Protein AF-A0AAJ5S1G2-F1 (afdb_monomer)

Sequence (101 aa):
MVYLACRSIEAIEKALAKCKYIQSNRENFSAAGLVGKLMRTCLAANMLMIPGLFVRKGVADVSDLENFPRPIKRVLLPSWMGLVVSTTLFFAFNWLVGVLK

pLDDT: mean 83.72, std 4.48, range [64.06, 93.5]

Foldseek 3Di:
DLVLLVPCLVVLCVLQVVQQVLVVLCVVLVVVPSVSSVSSLLVSLVCLVCVVVCVVVVRGDPVSSVSRDPVSNVVSNVVNVVVVVVVVVVVVVVVVVVVVD

Structure (mmCIF, N/CA/C/O backbone):
data_AF-A0AAJ5S1G2-F1
#
_entry.id   AF-A0AAJ5S1G2-F1
#
loop_
_atom_site.group_PDB
_atom_site.id
_atom_site.type_symbol
_atom_site.label_atom_id
_atom_site.label_alt_id
_atom_site.label_comp_id
_atom_site.label_asym_id
_atom_site.label_entity_id
_atom_site.label_seq_id
_atom_site.pdbx_PDB_ins_code
_atom_site.Cartn_x
_atom_site.Cartn_y
_atom_site.Cartn_z
_atom_site.occupancy
_atom_site.B_iso_or_equiv
_atom_site.auth_seq_id
_atom_site.auth_comp_id
_atom_site.auth_asym_id
_atom_site.auth_atom_id
_atom_site.pdbx_PDB_model_num
ATOM 1 N N . MET A 1 1 ? 2.304 8.053 -5.017 1.00 70.50 1 MET A N 1
ATOM 2 C CA . MET A 1 1 ? 1.948 7.055 -3.982 1.00 70.50 1 MET A CA 1
ATOM 3 C C . MET A 1 1 ? 2.248 7.481 -2.560 1.00 70.50 1 MET A C 1
ATOM 5 O O . MET A 1 1 ? 1.357 7.335 -1.740 1.00 70.50 1 MET A O 1
ATOM 9 N N . VAL A 1 2 ? 3.421 8.044 -2.257 1.00 77.75 2 VAL A N 1
ATOM 10 C CA . VAL A 1 2 ? 3.762 8.475 -0.884 1.00 77.75 2 VAL A CA 1
ATOM 11 C C . VAL A 1 2 ? 2.726 9.445 -0.299 1.00 77.75 2 VAL A C 1
ATOM 13 O O . VAL A 1 2 ? 2.229 9.232 0.800 1.00 77.75 2 VAL A O 1
ATOM 16 N N . TYR A 1 3 ? 2.322 10.456 -1.076 1.00 80.88 3 TYR A N 1
ATOM 17 C CA . TYR A 1 3 ? 1.295 11.416 -0.660 1.00 80.88 3 TYR A CA 1
ATOM 18 C C . TYR A 1 3 ? -0.064 10.753 -0.381 1.00 80.88 3 TYR A C 1
ATOM 20 O O . TYR A 1 3 ? -0.662 10.972 0.669 1.00 80.88 3 TYR A O 1
ATOM 28 N N . LEU A 1 4 ? -0.524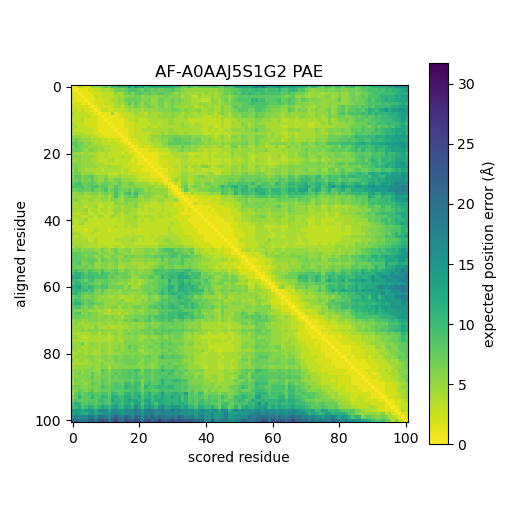 9.894 -1.299 1.00 78.31 4 LEU A N 1
ATOM 29 C CA . LEU A 1 4 ? -1.759 9.123 -1.138 1.00 78.31 4 LEU A CA 1
ATOM 30 C C . L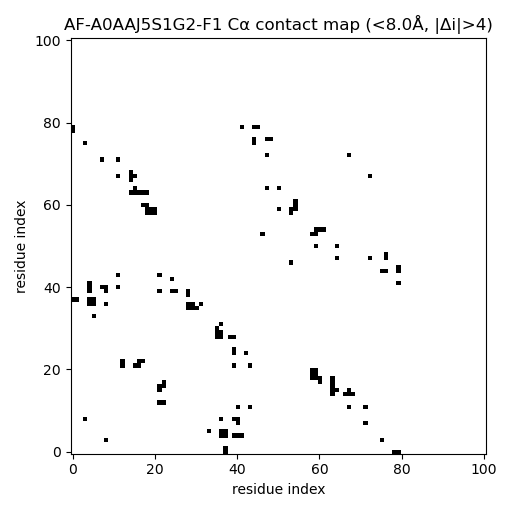EU A 1 4 ? -1.682 8.204 0.081 1.00 78.31 4 LEU A C 1
ATOM 32 O O . LEU A 1 4 ? -2.647 8.138 0.826 1.00 78.31 4 LEU A O 1
ATOM 36 N N . ALA A 1 5 ? -0.550 7.553 0.328 1.00 79.62 5 ALA A N 1
ATOM 37 C CA . ALA A 1 5 ? -0.364 6.731 1.513 1.00 79.62 5 ALA A CA 1
ATOM 38 C C . ALA A 1 5 ? -0.502 7.559 2.791 1.00 79.62 5 ALA A C 1
ATOM 40 O O . ALA A 1 5 ? -1.317 7.234 3.643 1.00 79.62 5 ALA A O 1
ATOM 41 N N . CYS A 1 6 ? 0.196 8.689 2.898 1.00 79.75 6 CYS A N 1
ATOM 42 C CA . CYS A 1 6 ? 0.103 9.538 4.084 1.00 79.75 6 CYS A CA 1
ATOM 43 C C . CYS A 1 6 ? -1.296 10.141 4.294 1.00 79.75 6 CYS A C 1
ATOM 45 O O . CYS A 1 6 ? -1.727 10.258 5.433 1.00 79.75 6 CYS A O 1
ATOM 47 N N . ARG A 1 7 ? -2.000 10.517 3.218 1.00 84.62 7 ARG A N 1
ATOM 48 C CA . ARG A 1 7 ? -3.318 11.179 3.274 1.00 84.62 7 ARG A CA 1
ATOM 49 C C . ARG A 1 7 ? -4.485 10.199 3.425 1.00 84.62 7 ARG A C 1
ATOM 51 O O . ARG A 1 7 ? -5.489 10.533 4.041 1.00 84.62 7 ARG A O 1
ATOM 58 N N . SER A 1 8 ? -4.386 9.027 2.804 1.00 81.00 8 SER A N 1
ATOM 59 C CA . SER A 1 8 ? -5.517 8.105 2.627 1.00 81.00 8 SER A CA 1
ATOM 60 C C . SER A 1 8 ? -5.470 6.932 3.593 1.00 81.00 8 SER A C 1
ATOM 62 O O . SER A 1 8 ? -6.511 6.320 3.800 1.00 81.00 8 SER A O 1
ATOM 64 N N . ILE A 1 9 ? -4.309 6.603 4.178 1.00 83.75 9 ILE A N 1
ATOM 65 C CA . ILE A 1 9 ? -4.163 5.399 5.008 1.00 83.75 9 ILE A CA 1
ATOM 66 C C . ILE A 1 9 ? -5.139 5.383 6.180 1.00 83.75 9 ILE A C 1
ATOM 68 O O . ILE A 1 9 ? -5.802 4.381 6.402 1.00 83.75 9 ILE A O 1
ATOM 72 N N . GLU A 1 10 ? -5.310 6.509 6.867 1.00 83.44 10 GLU A N 1
ATOM 73 C CA . GLU A 1 10 ? -6.214 6.606 8.015 1.00 83.44 10 GLU A CA 1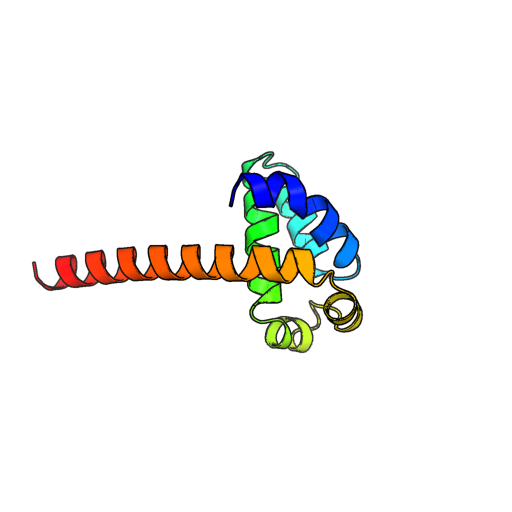
ATOM 74 C C . GLU A 1 10 ? -7.674 6.375 7.602 1.00 83.44 10 GLU A C 1
ATOM 76 O O . GLU A 1 10 ? -8.420 5.678 8.289 1.00 83.44 10 GLU A O 1
ATOM 81 N N . ALA A 1 11 ? -8.077 6.896 6.439 1.00 85.56 11 ALA A N 1
ATOM 82 C CA . ALA A 1 11 ? -9.412 6.680 5.892 1.00 85.56 11 ALA A CA 1
ATOM 83 C C . ALA A 1 11 ? -9.615 5.236 5.411 1.00 85.56 11 ALA A C 1
ATOM 85 O O . ALA A 1 11 ? -10.681 4.664 5.627 1.00 85.56 11 ALA A O 1
ATOM 86 N N . ILE A 1 12 ? -8.593 4.639 4.789 1.00 84.44 12 ILE A N 1
ATOM 87 C CA . ILE A 1 12 ? -8.600 3.243 4.339 1.00 84.44 12 ILE A CA 1
ATOM 88 C C . ILE A 1 12 ? -8.744 2.315 5.546 1.00 84.44 12 ILE A C 1
ATOM 90 O O . ILE A 1 12 ? -9.608 1.448 5.549 1.00 84.44 12 ILE A O 1
ATOM 94 N N . GLU A 1 13 ? -7.947 2.522 6.591 1.00 84.00 13 GLU A N 1
ATOM 95 C CA . GLU A 1 13 ? -7.970 1.695 7.798 1.00 84.00 13 GLU A CA 1
ATOM 96 C C . GLU A 1 13 ? -9.248 1.854 8.602 1.00 84.00 13 GLU A C 1
ATOM 98 O O . GLU A 1 13 ? -9.725 0.885 9.180 1.00 84.00 13 GLU A O 1
ATOM 103 N N . LYS A 1 14 ? -9.828 3.056 8.621 1.00 85.25 14 LYS A N 1
ATOM 104 C CA . LYS A 1 14 ? -11.129 3.283 9.249 1.00 85.25 14 LYS A CA 1
ATOM 105 C C . LYS A 1 14 ? -12.260 2.608 8.470 1.00 85.25 14 LYS A C 1
ATOM 107 O O . LYS A 1 14 ? -13.169 2.064 9.087 1.00 85.25 14 LYS A O 1
ATOM 112 N N . ALA A 1 15 ? -12.203 2.639 7.138 1.00 83.00 15 ALA A N 1
ATOM 113 C CA . ALA A 1 15 ? -13.189 1.988 6.276 1.00 83.00 15 ALA A CA 1
ATOM 114 C C . ALA A 1 15 ? -13.053 0.457 6.241 1.00 83.00 15 ALA A C 1
ATOM 116 O O . ALA A 1 15 ? -14.006 -0.213 5.867 1.00 83.00 15 ALA A O 1
ATOM 117 N N . LEU A 1 16 ? -11.880 -0.070 6.603 1.00 82.12 16 LEU A N 1
ATOM 118 C CA . LEU A 1 16 ? -11.567 -1.500 6.659 1.00 82.12 16 LEU A CA 1
ATOM 119 C C . LEU A 1 16 ? -11.251 -1.962 8.092 1.00 82.12 16 LEU A C 1
ATOM 121 O O . LEU A 1 16 ? -10.449 -2.875 8.302 1.00 82.12 16 LEU A O 1
ATOM 125 N N . ALA A 1 17 ? -11.846 -1.316 9.095 1.00 81.88 17 ALA A N 1
ATOM 126 C CA . ALA A 1 17 ? -11.525 -1.554 10.499 1.00 81.88 17 ALA A CA 1
ATOM 127 C C . ALA A 1 17 ? -11.906 -2.966 10.972 1.00 81.88 17 ALA A C 1
ATOM 129 O O . ALA A 1 17 ? -11.297 -3.466 11.920 1.00 81.88 17 ALA A O 1
ATOM 130 N N . LYS A 1 18 ? -12.879 -3.623 10.320 1.00 81.12 18 LYS A N 1
ATOM 131 C CA . LYS A 1 18 ? -13.272 -5.010 10.638 1.00 81.12 18 LYS A CA 1
ATOM 132 C C . LYS A 1 18 ? -12.420 -6.055 9.918 1.00 81.12 18 LYS A C 1
ATOM 134 O O . LYS A 1 18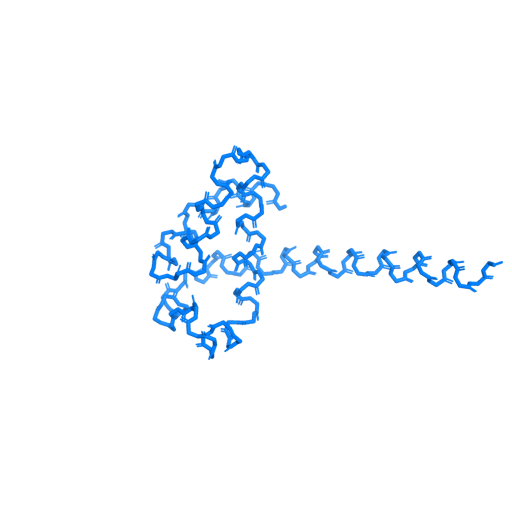 ? -12.496 -7.244 10.222 1.00 81.12 18 LYS A O 1
ATOM 139 N N . CYS A 1 19 ? -11.591 -5.634 8.967 1.00 80.88 19 CYS A N 1
ATOM 140 C CA . CYS A 1 19 ? -10.738 -6.530 8.210 1.00 80.88 19 CYS A CA 1
ATOM 141 C C . CYS A 1 19 ? -9.517 -6.959 9.040 1.00 80.88 19 CYS A C 1
ATOM 143 O O . CYS A 1 19 ? -8.584 -6.176 9.246 1.00 80.88 19 CYS A O 1
ATOM 145 N N . LYS A 1 20 ? -9.479 -8.233 9.454 1.00 83.19 20 LYS A N 1
ATOM 146 C CA . LYS A 1 20 ? -8.355 -8.814 10.215 1.00 83.19 20 LYS A CA 1
ATOM 147 C C . LYS A 1 20 ? -7.014 -8.648 9.499 1.00 83.19 20 LYS A C 1
ATOM 149 O O . LYS A 1 20 ? -6.005 -8.385 10.148 1.00 83.19 20 LYS A O 1
ATOM 154 N N . TYR A 1 21 ? -7.001 -8.756 8.167 1.00 82.38 21 TYR A N 1
ATOM 155 C CA . TYR A 1 21 ? -5.786 -8.553 7.374 1.00 82.38 21 TYR A CA 1
ATOM 156 C C . TYR A 1 21 ? -5.202 -7.148 7.561 1.00 82.38 21 TYR A C 1
ATOM 158 O O . TYR A 1 21 ? -4.002 -7.002 7.772 1.00 82.38 21 TYR A O 1
ATOM 166 N N . ILE A 1 22 ? -6.045 -6.112 7.531 1.00 83.62 22 ILE A N 1
ATOM 167 C CA . ILE A 1 22 ? -5.590 -4.723 7.666 1.00 83.62 22 ILE A CA 1
ATOM 168 C C . ILE A 1 22 ? -5.218 -4.399 9.109 1.00 83.62 22 ILE A C 1
ATOM 170 O O . ILE A 1 22 ? -4.242 -3.684 9.321 1.00 83.62 22 ILE A O 1
ATOM 174 N N . GLN A 1 23 ? -5.918 -4.968 10.091 1.00 85.31 23 GLN A N 1
ATOM 175 C CA . GLN A 1 23 ? -5.552 -4.839 11.503 1.00 85.31 23 GLN A CA 1
ATOM 176 C C . GLN A 1 23 ? -4.162 -5.422 11.787 1.00 85.31 23 GLN A C 1
ATOM 178 O O . GLN A 1 23 ? -3.290 -4.712 12.283 1.00 85.31 23 GLN A O 1
ATOM 183 N N . SER A 1 24 ? -3.925 -6.666 11.365 1.00 85.12 24 SER A N 1
ATOM 184 C CA . SER A 1 24 ? -2.628 -7.330 11.529 1.00 85.12 24 SER A CA 1
ATOM 185 C C . SER A 1 24 ? -1.512 -6.578 10.798 1.00 85.12 24 SER A C 1
ATOM 187 O O . SER A 1 24 ? -0.423 -6.363 11.329 1.00 85.12 24 SER A O 1
ATOM 189 N N . ASN A 1 25 ? -1.800 -6.093 9.590 1.00 84.69 25 ASN A N 1
ATOM 190 C CA . ASN A 1 25 ? -0.851 -5.300 8.826 1.00 84.69 25 ASN A CA 1
ATOM 191 C C . ASN A 1 25 ? -0.547 -3.947 9.492 1.00 84.69 25 ASN A C 1
ATOM 193 O O . ASN A 1 25 ? 0.583 -3.459 9.470 1.00 84.69 25 ASN A O 1
ATOM 197 N N . ARG A 1 26 ? -1.550 -3.334 10.124 1.00 84.81 26 ARG A N 1
ATOM 198 C CA . ARG A 1 26 ? -1.369 -2.121 10.914 1.00 84.81 26 ARG A CA 1
ATOM 199 C C . ARG A 1 26 ? -0.423 -2.363 12.076 1.00 84.81 26 ARG A C 1
ATOM 201 O O . ARG A 1 26 ? 0.497 -1.565 12.227 1.00 84.81 26 ARG A O 1
ATOM 208 N N . GLU A 1 27 ? -0.619 -3.428 12.844 1.00 84.75 27 GLU A N 1
ATOM 209 C CA . GLU A 1 27 ? 0.240 -3.770 13.982 1.00 84.75 27 GLU A CA 1
ATOM 210 C C . GLU A 1 27 ? 1.687 -4.021 13.545 1.00 84.75 27 GLU A C 1
ATOM 212 O O . GLU A 1 27 ? 2.596 -3.367 14.057 1.00 84.75 27 GLU A O 1
ATOM 217 N N . ASN A 1 28 ? 1.899 -4.845 12.512 1.00 83.25 28 ASN A N 1
ATOM 218 C CA . ASN A 1 28 ? 3.242 -5.171 12.019 1.00 83.25 28 ASN A CA 1
ATOM 219 C C . ASN A 1 28 ? 4.023 -3.953 11.513 1.00 83.25 28 ASN A C 1
ATOM 221 O O . ASN A 1 28 ? 5.232 -3.857 11.705 1.00 83.25 28 ASN A O 1
ATOM 225 N N . PHE A 1 29 ? 3.346 -3.013 10.852 1.00 82.62 29 PHE A N 1
ATOM 226 C CA . PHE A 1 29 ? 4.006 -1.879 10.203 1.00 82.62 29 PHE A CA 1
ATOM 227 C C . PHE A 1 29 ? 3.824 -0.553 10.950 1.00 82.62 29 PHE A C 1
ATOM 229 O O . PHE A 1 29 ? 4.263 0.486 10.457 1.00 82.62 29 PHE A O 1
ATOM 236 N N . SER A 1 30 ? 3.208 -0.543 12.140 1.00 79.00 30 SER A N 1
ATOM 237 C CA . SER A 1 30 ? 3.028 0.693 12.921 1.00 79.00 30 SER A CA 1
ATOM 238 C C . SER A 1 30 ? 4.351 1.282 13.409 1.00 79.00 30 SER A C 1
ATOM 240 O O . SER A 1 30 ? 4.463 2.500 13.525 1.00 79.00 30 SER A O 1
ATOM 242 N N . ALA A 1 31 ? 5.358 0.440 13.654 1.00 82.06 31 ALA A N 1
ATOM 243 C CA . ALA A 1 31 ? 6.677 0.867 14.120 1.00 82.06 31 ALA A CA 1
ATOM 244 C C . ALA A 1 31 ? 7.568 1.445 13.001 1.00 82.06 31 ALA A C 1
ATOM 246 O O . ALA A 1 31 ? 8.546 2.130 13.278 1.00 82.06 31 ALA A O 1
ATOM 247 N N . ALA A 1 32 ? 7.226 1.216 11.728 1.00 81.88 32 ALA A N 1
ATOM 248 C CA . ALA A 1 32 ? 8.069 1.568 10.581 1.00 81.88 32 ALA A CA 1
ATOM 249 C C . ALA A 1 32 ? 7.862 3.009 10.058 1.00 81.88 32 ALA A C 1
ATOM 251 O O . ALA A 1 32 ? 8.313 3.351 8.960 1.00 81.88 32 ALA A O 1
ATOM 252 N N . GLY A 1 33 ? 7.150 3.862 10.805 1.00 85.12 33 GLY A N 1
ATOM 253 C CA . GLY A 1 33 ? 6.966 5.280 10.481 1.00 85.12 33 GLY A CA 1
ATOM 254 C C . GLY A 1 33 ? 6.388 5.518 9.080 1.00 85.12 33 GLY A C 1
ATOM 255 O O . GLY A 1 33 ? 5.335 4.984 8.722 1.00 85.12 33 GLY A O 1
ATOM 256 N N . LEU A 1 34 ? 7.071 6.338 8.272 1.00 81.94 34 LEU A N 1
ATOM 257 C CA . LEU A 1 34 ? 6.608 6.723 6.932 1.00 81.94 34 LEU A CA 1
ATOM 258 C C . LEU A 1 34 ? 6.599 5.540 5.948 1.00 81.94 34 LEU A C 1
ATOM 260 O O . LEU A 1 34 ? 5.658 5.394 5.169 1.00 81.94 34 LEU A O 1
ATOM 264 N N . VAL A 1 35 ? 7.605 4.663 6.032 1.00 82.44 35 VAL A N 1
ATOM 265 C CA . VAL A 1 35 ? 7.685 3.428 5.231 1.00 82.44 35 VAL A CA 1
ATOM 266 C C . VAL A 1 35 ? 6.563 2.471 5.625 1.00 82.44 35 VAL A C 1
ATOM 268 O O . VAL A 1 35 ? 5.914 1.889 4.757 1.00 82.44 35 VAL A O 1
ATOM 271 N N . GL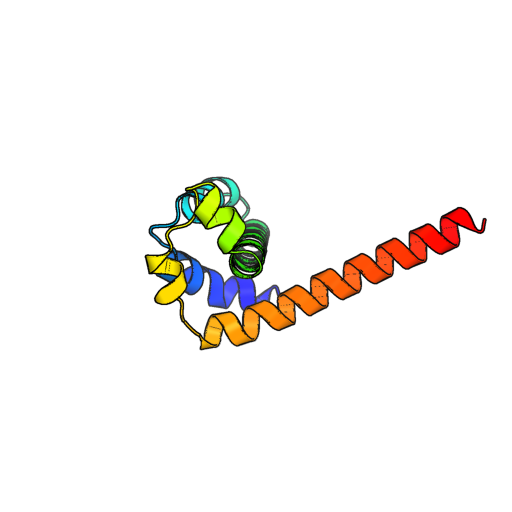Y A 1 36 ? 6.269 2.377 6.923 1.00 83.75 36 GLY A N 1
ATOM 272 C CA . GLY A 1 36 ? 5.156 1.587 7.445 1.00 83.75 36 GLY A CA 1
ATOM 273 C C . GLY A 1 36 ? 3.800 2.019 6.890 1.00 83.75 36 GLY A C 1
ATOM 274 O O . GLY A 1 36 ? 3.028 1.184 6.419 1.00 83.75 36 GLY A O 1
ATOM 275 N N . LYS A 1 37 ? 3.529 3.332 6.854 1.00 84.06 37 LYS A N 1
ATOM 276 C CA . LYS A 1 37 ? 2.309 3.888 6.233 1.00 84.06 37 LYS A CA 1
ATOM 277 C C . LYS A 1 37 ? 2.202 3.521 4.753 1.00 84.06 37 LYS A C 1
ATOM 279 O O . LYS A 1 37 ? 1.122 3.184 4.264 1.00 84.06 37 LYS A O 1
ATOM 284 N N . LEU A 1 38 ? 3.328 3.569 4.048 1.00 85.31 38 LEU A N 1
ATOM 285 C CA . LEU A 1 38 ? 3.418 3.234 2.632 1.00 85.31 38 LEU A CA 1
ATOM 286 C C . LEU A 1 38 ? 3.105 1.749 2.400 1.00 85.31 38 LEU A C 1
ATOM 288 O O . LEU A 1 38 ? 2.194 1.446 1.635 1.00 85.31 38 LEU A O 1
ATOM 292 N N . MET A 1 39 ? 3.755 0.843 3.138 1.00 85.12 39 MET A N 1
ATOM 293 C CA . MET A 1 39 ? 3.491 -0.603 3.085 1.00 85.12 39 MET A CA 1
ATOM 294 C C . MET A 1 39 ? 2.036 -0.940 3.411 1.00 85.12 39 MET A C 1
ATOM 296 O O . MET A 1 39 ? 1.398 -1.698 2.679 1.00 85.12 39 MET A O 1
ATOM 300 N N . ARG A 1 40 ? 1.469 -0.324 4.455 1.00 86.38 40 ARG A N 1
ATOM 301 C CA . ARG A 1 40 ? 0.062 -0.526 4.830 1.00 86.38 40 ARG A CA 1
ATOM 302 C C . ARG A 1 40 ? -0.894 -0.122 3.717 1.00 86.38 40 ARG A C 1
ATOM 304 O O . ARG A 1 40 ? -1.835 -0.854 3.418 1.00 86.38 40 ARG A O 1
ATOM 311 N N . THR A 1 41 ? -0.599 0.989 3.046 1.00 86.00 41 THR A N 1
ATOM 312 C CA . THR A 1 41 ? -1.398 1.478 1.916 1.00 86.00 41 THR A CA 1
ATOM 313 C C . THR A 1 41 ? -1.278 0.552 0.709 1.00 86.00 41 THR A C 1
ATOM 315 O O . THR A 1 41 ? -2.286 0.225 0.089 1.00 86.00 41 THR A O 1
ATOM 318 N N . CYS A 1 42 ? -0.063 0.105 0.385 1.00 85.31 42 CYS A N 1
ATOM 319 C CA . CYS A 1 42 ? 0.201 -0.813 -0.721 1.00 85.31 42 CYS A CA 1
ATOM 320 C C . CYS A 1 42 ? -0.526 -2.148 -0.538 1.00 85.31 42 CYS A C 1
ATOM 322 O O . CYS A 1 42 ? -1.203 -2.623 -1.447 1.00 85.31 42 CYS A O 1
ATOM 324 N N . LEU A 1 43 ? -0.438 -2.733 0.656 1.00 87.06 43 LEU A N 1
ATOM 325 C CA . LEU A 1 43 ? -1.079 -4.009 0.969 1.00 87.06 43 LEU A CA 1
ATOM 326 C C . LEU A 1 43 ? -2.608 -3.886 0.978 1.00 87.06 43 LEU A C 1
ATOM 328 O O . LEU A 1 43 ? -3.290 -4.763 0.449 1.00 87.06 43 LEU A O 1
ATOM 332 N N . ALA A 1 44 ? -3.153 -2.770 1.474 1.00 87.06 44 ALA A N 1
ATOM 333 C CA . ALA A 1 44 ? -4.582 -2.482 1.366 1.00 87.06 44 ALA A CA 1
ATOM 334 C C . ALA A 1 44 ? -5.031 -2.290 -0.096 1.00 87.06 44 ALA A C 1
ATOM 336 O O . ALA A 1 44 ? -6.068 -2.816 -0.496 1.00 87.06 44 ALA A O 1
ATOM 337 N N . ALA A 1 45 ? -4.244 -1.594 -0.924 1.00 87.19 45 ALA A N 1
ATOM 338 C CA . ALA A 1 45 ? -4.525 -1.433 -2.352 1.00 87.19 45 ALA A CA 1
ATOM 339 C C . ALA A 1 45 ? -4.503 -2.780 -3.094 1.00 87.19 45 ALA A C 1
ATOM 341 O O . ALA A 1 45 ? -5.388 -3.055 -3.903 1.00 87.19 45 ALA A O 1
ATOM 342 N N . ASN A 1 46 ? -3.532 -3.640 -2.778 1.00 87.06 46 ASN A N 1
ATOM 343 C CA . ASN A 1 46 ? -3.427 -4.986 -3.331 1.00 87.06 46 ASN A CA 1
ATOM 344 C C . ASN A 1 46 ? -4.631 -5.857 -2.942 1.00 87.06 46 ASN A C 1
ATOM 346 O O . ASN A 1 46 ? -5.222 -6.535 -3.781 1.00 87.06 46 ASN A O 1
ATOM 350 N N . MET A 1 47 ? -5.045 -5.781 -1.679 1.00 85.81 47 MET A N 1
ATOM 351 C CA . MET A 1 47 ? -6.243 -6.452 -1.188 1.00 85.81 47 MET A CA 1
ATOM 352 C C . MET A 1 47 ? -7.511 -5.961 -1.905 1.00 85.81 47 MET A C 1
ATOM 354 O O . MET A 1 47 ? -8.331 -6.773 -2.323 1.00 85.81 47 MET A O 1
ATOM 358 N N . LEU A 1 48 ? -7.652 -4.646 -2.104 1.00 84.44 48 LEU A N 1
ATOM 359 C CA . LEU A 1 48 ? -8.776 -4.036 -2.826 1.00 84.44 48 LEU A CA 1
ATOM 360 C C . LEU A 1 48 ? -8.793 -4.355 -4.326 1.00 84.44 48 LEU A C 1
ATOM 362 O O . LEU A 1 48 ? -9.852 -4.246 -4.94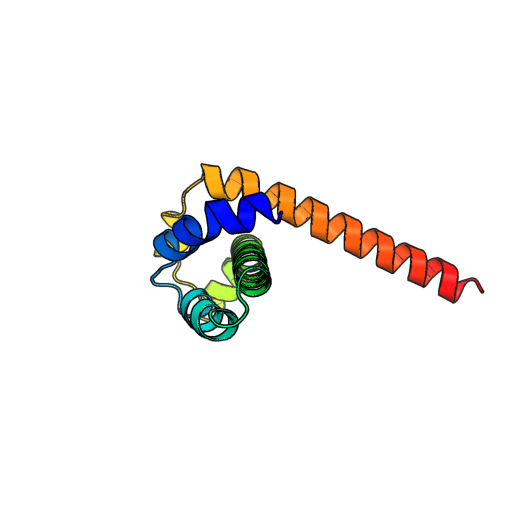8 1.00 84.44 48 LEU A O 1
ATOM 366 N N . MET A 1 49 ? -7.648 -4.723 -4.905 1.00 84.62 49 MET A N 1
ATOM 367 C CA . MET A 1 49 ? -7.549 -5.180 -6.290 1.00 84.62 49 MET A CA 1
ATOM 368 C C . MET A 1 49 ? -8.103 -6.598 -6.448 1.00 84.62 49 MET A C 1
ATOM 370 O O . MET A 1 49 ? -8.803 -6.869 -7.420 1.00 84.62 49 MET A O 1
ATOM 374 N N . ILE A 1 50 ? -7.841 -7.483 -5.480 1.00 84.69 50 ILE A N 1
ATOM 375 C CA . ILE A 1 50 ? -8.267 -8.890 -5.537 1.00 84.69 50 ILE A CA 1
ATOM 376 C C . ILE A 1 50 ? -9.098 -9.286 -4.305 1.00 84.69 50 ILE A C 1
ATOM 378 O O . ILE A 1 50 ? -8.791 -10.278 -3.639 1.00 84.69 50 ILE A O 1
ATOM 382 N N . PRO A 1 51 ? -10.186 -8.560 -3.985 1.00 79.88 51 PRO A N 1
ATOM 383 C CA . PRO A 1 51 ? -10.910 -8.738 -2.728 1.00 79.88 51 PRO A CA 1
ATOM 384 C C . PRO A 1 51 ? -11.484 -10.150 -2.579 1.00 79.88 51 PRO A C 1
ATOM 386 O O . PRO A 1 51 ? -11.476 -10.703 -1.482 1.00 79.88 51 PRO A O 1
ATOM 389 N N . GLY A 1 52 ? -11.900 -10.777 -3.685 1.00 79.31 52 GLY A N 1
ATOM 390 C CA . GLY A 1 52 ? -12.480 -12.122 -3.683 1.00 79.31 52 GLY A CA 1
ATOM 391 C C . GLY A 1 52 ? -11.556 -13.201 -3.110 1.00 79.31 52 GLY A C 1
ATOM 392 O O . GLY A 1 52 ? -12.032 -14.101 -2.423 1.00 79.31 52 GLY A O 1
ATOM 393 N N . LEU A 1 53 ? -10.236 -13.097 -3.311 1.00 80.69 53 LEU A N 1
ATOM 394 C CA . LEU A 1 53 ? -9.285 -14.051 -2.723 1.00 80.69 53 LEU A CA 1
ATOM 395 C C . LEU A 1 53 ? -9.178 -13.890 -1.205 1.00 80.69 53 LEU A C 1
ATOM 397 O O . LEU A 1 53 ? -9.090 -14.884 -0.485 1.00 80.69 53 LEU A O 1
ATOM 401 N N . PHE A 1 54 ? -9.196 -12.651 -0.714 1.00 81.56 54 PHE A N 1
ATOM 402 C CA . PHE A 1 54 ? -9.085 -12.363 0.715 1.00 81.56 54 PHE A CA 1
ATOM 403 C C . PHE A 1 54 ? -10.389 -12.675 1.461 1.00 81.56 54 PHE A C 1
ATOM 405 O O . PHE A 1 54 ? -10.344 -13.189 2.578 1.00 81.56 54 PHE A O 1
ATOM 412 N N . VAL A 1 55 ? -11.541 -12.451 0.822 1.00 83.50 55 VAL A N 1
ATOM 413 C CA . VAL A 1 55 ? -12.856 -12.866 1.336 1.00 83.50 55 VAL A CA 1
ATOM 414 C C . VAL A 1 55 ? -12.929 -14.385 1.424 1.00 83.50 55 VAL A C 1
ATOM 416 O O . VAL A 1 55 ? -13.281 -14.929 2.465 1.00 83.50 55 VAL A O 1
ATOM 419 N N . ARG A 1 56 ? -12.521 -15.094 0.364 1.00 81.94 56 ARG A N 1
ATOM 420 C CA . ARG A 1 56 ? -12.530 -16.564 0.342 1.00 81.94 56 ARG A CA 1
ATOM 421 C C . ARG A 1 56 ? -11.574 -17.179 1.368 1.00 81.94 56 ARG A C 1
ATOM 423 O O . ARG A 1 56 ? -11.835 -18.269 1.862 1.00 81.94 56 ARG A O 1
ATOM 430 N N . LYS A 1 57 ? -10.492 -16.476 1.714 1.00 80.75 57 LYS A N 1
ATOM 431 C CA . LYS A 1 57 ? -9.585 -16.835 2.816 1.00 80.75 57 LYS A CA 1
ATOM 432 C C . LYS A 1 57 ? -10.123 -16.478 4.211 1.00 80.75 57 LYS A C 1
ATOM 434 O O . LYS A 1 57 ? -9.462 -16.807 5.189 1.00 80.75 57 LYS A O 1
ATOM 439 N N . GLY A 1 58 ? -11.265 -15.794 4.326 1.00 79.69 58 GLY A N 1
ATOM 440 C CA . GLY A 1 58 ? -11.838 -15.362 5.608 1.00 79.69 58 GLY A CA 1
ATOM 441 C C . GLY A 1 58 ? -11.039 -14.262 6.318 1.00 79.69 58 GLY A C 1
ATOM 442 O O . GLY A 1 58 ? -11.234 -14.023 7.508 1.00 79.69 58 GLY A O 1
ATOM 443 N N . VAL A 1 59 ? -10.117 -13.602 5.608 1.00 80.06 59 VAL A N 1
ATOM 444 C CA . VAL A 1 59 ? -9.263 -12.536 6.162 1.00 80.06 59 VAL A CA 1
ATOM 445 C C . VAL A 1 59 ? -9.787 -11.133 5.841 1.00 80.06 59 VAL A C 1
ATOM 447 O O . VAL A 1 59 ? -9.365 -10.171 6.484 1.00 80.06 59 VAL A O 1
ATOM 450 N N . ALA A 1 60 ? -10.709 -11.029 4.876 1.00 80.38 60 ALA A N 1
ATOM 451 C CA . ALA A 1 60 ? -11.446 -9.822 4.509 1.00 80.38 60 ALA A CA 1
ATOM 452 C C . ALA A 1 60 ? -12.936 -9.961 4.819 1.00 80.38 60 ALA A C 1
ATOM 454 O O . ALA A 1 60 ? -13.525 -10.995 4.505 1.00 80.38 60 ALA A O 1
ATOM 455 N N . ASP A 1 61 ? -13.547 -8.895 5.330 1.00 81.06 61 ASP A N 1
ATOM 456 C CA . ASP A 1 61 ? -14.999 -8.801 5.478 1.00 81.06 61 ASP A CA 1
ATOM 457 C C . ASP A 1 61 ? -15.621 -8.196 4.210 1.00 81.06 61 ASP A C 1
ATOM 459 O O . ASP A 1 61 ? -15.166 -7.161 3.713 1.00 81.06 61 ASP A O 1
ATOM 463 N N . VAL A 1 62 ? -16.653 -8.846 3.671 1.00 75.88 62 VAL A N 1
ATOM 464 C CA . VAL A 1 62 ? -17.382 -8.381 2.477 1.00 75.88 62 VAL A CA 1
ATOM 465 C C . VAL A 1 62 ? -18.089 -7.052 2.753 1.00 75.88 62 VAL A C 1
ATOM 467 O O . VAL A 1 62 ? -18.107 -6.173 1.894 1.00 75.88 62 VAL A O 1
ATOM 470 N N . SER A 1 63 ? -18.579 -6.864 3.976 1.00 77.56 63 SER A N 1
ATOM 471 C CA . SER A 1 63 ? -19.354 -5.691 4.387 1.00 77.56 63 SER A CA 1
ATOM 472 C C . SER A 1 63 ? -18.518 -4.406 4.359 1.00 77.56 63 SER A C 1
ATOM 474 O O . SER A 1 63 ? -19.011 -3.349 3.955 1.00 77.56 63 SER A O 1
ATOM 476 N N . ASP A 1 64 ? -17.243 -4.486 4.759 1.00 78.12 64 ASP A N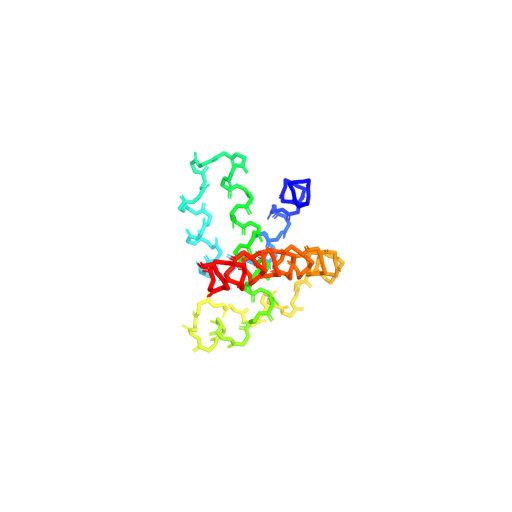 1
ATOM 477 C CA . ASP A 1 64 ? -16.295 -3.361 4.700 1.00 78.12 64 ASP A CA 1
ATOM 478 C C . ASP A 1 64 ? -15.896 -3.050 3.247 1.00 78.12 64 ASP A C 1
ATOM 480 O O . ASP A 1 64 ? -15.694 -1.891 2.888 1.00 78.12 64 ASP A O 1
ATOM 484 N N . LEU A 1 65 ? -15.826 -4.069 2.381 1.00 77.69 65 LEU A N 1
ATOM 485 C CA . LEU A 1 65 ? -15.521 -3.895 0.958 1.00 77.69 65 LEU A CA 1
ATOM 486 C C . LEU A 1 65 ? -16.663 -3.213 0.191 1.00 77.69 65 LEU A C 1
ATOM 488 O O . LEU A 1 65 ? -16.392 -2.409 -0.705 1.00 77.69 65 LEU A O 1
ATOM 492 N N . GLU A 1 66 ? -17.917 -3.512 0.537 1.00 78.38 66 GLU A N 1
ATOM 493 C CA . GLU A 1 66 ? -19.100 -2.877 -0.058 1.00 78.38 66 GLU A CA 1
ATOM 494 C C . GLU A 1 66 ? -19.286 -1.428 0.408 1.00 78.38 66 GLU A C 1
ATOM 496 O O . GLU A 1 66 ? -19.586 -0.552 -0.407 1.00 78.38 66 GLU A O 1
ATOM 501 N N . ASN A 1 67 ? -19.033 -1.150 1.691 1.00 81.00 67 ASN A N 1
ATOM 502 C CA . ASN A 1 67 ? -19.105 0.204 2.253 1.00 81.00 67 ASN A CA 1
ATOM 503 C C . ASN A 1 67 ? -17.858 1.057 1.976 1.00 81.00 67 ASN A C 1
ATOM 505 O O . ASN A 1 67 ? -17.790 2.221 2.382 1.00 81.00 67 ASN A O 1
ATOM 509 N N . PHE A 1 68 ? -16.862 0.506 1.281 1.00 80.69 68 PHE A N 1
ATOM 510 C CA . PHE A 1 68 ? -15.605 1.198 1.066 1.00 80.69 68 PHE A CA 1
ATOM 511 C C . PHE A 1 68 ? -15.793 2.475 0.218 1.00 80.69 68 PHE A C 1
ATOM 513 O O . PHE A 1 68 ? -16.409 2.432 -0.856 1.00 80.69 68 PHE A O 1
ATOM 520 N N . PRO A 1 69 ? -15.217 3.623 0.628 1.00 81.19 69 PRO A N 1
ATOM 521 C CA . PRO A 1 69 ? -15.364 4.885 -0.084 1.00 81.19 69 PRO A CA 1
ATOM 522 C C . PRO A 1 69 ? -14.836 4.796 -1.522 1.00 81.19 69 PRO A C 1
ATOM 524 O O . PRO A 1 69 ? -13.631 4.792 -1.799 1.00 81.19 69 PRO A O 1
ATOM 527 N N . ARG A 1 70 ? -15.781 4.816 -2.468 1.00 82.38 70 ARG A N 1
ATOM 528 C CA . ARG A 1 70 ? -15.544 4.831 -3.918 1.00 82.38 70 ARG A CA 1
ATOM 529 C C . ARG A 1 70 ? -14.525 5.881 -4.393 1.00 82.38 70 ARG A C 1
ATOM 531 O O . ARG A 1 70 ? -13.721 5.516 -5.252 1.00 82.38 70 ARG A O 1
ATOM 538 N N . PRO A 1 71 ? -14.492 7.139 -3.895 1.00 81.06 71 PRO A N 1
ATOM 539 C CA . PRO A 1 71 ? -13.512 8.117 -4.375 1.00 81.06 71 PRO A CA 1
ATOM 540 C C . PRO A 1 71 ? -12.072 7.717 -4.035 1.00 81.06 71 PRO A C 1
ATOM 542 O O . PRO A 1 71 ? -11.201 7.805 -4.895 1.00 81.06 71 PRO A O 1
ATOM 545 N N . ILE A 1 72 ? -11.829 7.191 -2.829 1.00 82.31 72 ILE A N 1
ATOM 546 C CA . ILE A 1 72 ? -10.498 6.719 -2.418 1.00 82.31 72 ILE A CA 1
ATOM 547 C C . ILE A 1 72 ? -10.093 5.521 -3.276 1.00 82.31 72 ILE A C 1
ATOM 549 O O . ILE A 1 72 ? -8.991 5.495 -3.822 1.00 82.31 72 ILE A O 1
ATOM 553 N N . LYS A 1 73 ? -11.016 4.573 -3.479 1.00 82.81 73 LYS A N 1
ATOM 554 C CA . LYS A 1 73 ? -10.808 3.408 -4.349 1.00 82.81 73 LYS A CA 1
ATOM 555 C C . LYS A 1 73 ? -10.405 3.826 -5.767 1.00 82.81 73 LYS A C 1
ATOM 557 O O . LYS A 1 73 ? -9.435 3.309 -6.315 1.00 82.81 73 LYS A O 1
ATOM 562 N N . ARG A 1 74 ? -11.122 4.797 -6.340 1.00 84.00 74 ARG A N 1
ATOM 563 C CA . ARG A 1 74 ? -10.935 5.256 -7.721 1.00 84.00 74 ARG A CA 1
ATOM 564 C C . ARG A 1 74 ? -9.604 5.972 -7.946 1.00 84.00 74 ARG A C 1
ATOM 566 O O . ARG A 1 74 ? -9.119 5.940 -9.064 1.00 84.00 74 ARG A O 1
ATOM 573 N N . VAL A 1 75 ? -9.002 6.581 -6.925 1.00 84.69 75 VAL A N 1
ATOM 574 C CA . VAL A 1 75 ? -7.672 7.208 -7.047 1.00 84.69 75 VAL A CA 1
ATOM 575 C C . VAL A 1 75 ? -6.555 6.215 -6.714 1.00 84.69 75 VAL A C 1
ATOM 577 O O . VAL A 1 75 ? -5.515 6.191 -7.378 1.00 84.69 75 VAL A O 1
ATOM 580 N N . LEU A 1 76 ? -6.775 5.362 -5.711 1.00 85.00 76 LEU A N 1
ATOM 581 C CA . LEU A 1 76 ? -5.772 4.424 -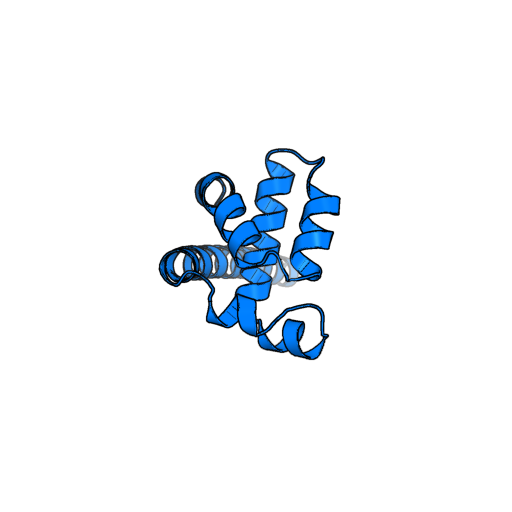5.215 1.00 85.00 76 LEU A CA 1
ATOM 582 C C . LEU A 1 76 ? -5.482 3.296 -6.211 1.00 85.00 76 LEU A C 1
ATOM 584 O O . LEU A 1 76 ? -4.316 3.017 -6.477 1.00 85.00 76 LEU A O 1
ATOM 588 N N . LEU A 1 77 ? -6.520 2.676 -6.787 1.00 85.94 77 LEU A N 1
ATOM 589 C CA . LEU A 1 77 ? -6.353 1.563 -7.726 1.00 85.94 77 LEU A CA 1
ATOM 590 C C . LEU A 1 77 ? -5.566 1.924 -8.989 1.00 85.94 77 LEU A C 1
ATOM 592 O O . LEU A 1 77 ? -4.588 1.231 -9.246 1.00 85.94 77 LEU A O 1
ATOM 596 N N . PRO A 1 78 ? -5.907 2.963 -9.775 1.00 87.12 78 PRO A N 1
ATOM 597 C CA . PRO A 1 78 ? -5.144 3.273 -10.983 1.00 87.12 78 PRO A CA 1
ATOM 598 C C . PRO A 1 78 ? -3.712 3.692 -10.653 1.00 87.12 78 PRO A C 1
ATOM 600 O O . PRO A 1 78 ? -2.788 3.293 -11.355 1.00 87.12 78 PRO A O 1
ATOM 603 N N . SER A 1 79 ? -3.503 4.412 -9.544 1.00 86.50 79 SER A N 1
ATOM 604 C CA . SER A 1 79 ? -2.153 4.747 -9.084 1.00 86.50 79 SER A CA 1
ATOM 605 C C . SER A 1 79 ? -1.342 3.487 -8.753 1.00 86.50 79 SER A C 1
ATOM 607 O O . SER A 1 79 ? -0.149 3.425 -9.044 1.00 86.50 79 SER A O 1
ATOM 609 N N . TRP A 1 80 ? -1.972 2.483 -8.132 1.00 86.94 80 TRP A N 1
ATOM 610 C CA . TRP A 1 80 ? -1.320 1.232 -7.728 1.00 86.94 80 TRP A CA 1
ATOM 611 C C . TRP A 1 80 ? -1.063 0.331 -8.927 1.00 86.94 80 TRP A C 1
ATOM 613 O O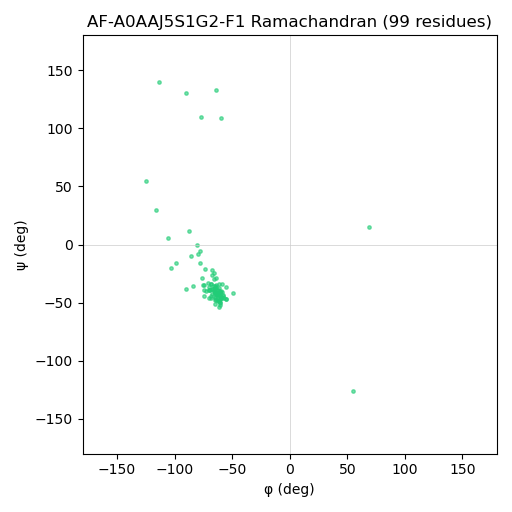 . TRP A 1 80 ? 0.054 -0.144 -9.095 1.00 86.94 80 TRP A O 1
ATOM 623 N N . MET A 1 81 ? -2.049 0.195 -9.811 1.00 87.00 81 MET A N 1
ATOM 624 C CA . MET A 1 81 ? -1.909 -0.504 -11.085 1.00 87.00 81 MET A CA 1
ATOM 625 C C . MET A 1 81 ? -0.782 0.091 -11.925 1.00 87.00 81 MET A C 1
ATOM 627 O O . MET A 1 81 ? 0.055 -0.655 -12.415 1.00 87.00 81 MET A O 1
ATOM 631 N N . GLY A 1 82 ? -0.706 1.421 -12.041 1.00 88.69 82 GLY A N 1
ATOM 632 C CA . GLY A 1 82 ? 0.371 2.085 -12.776 1.00 88.69 82 GLY A CA 1
ATOM 633 C C . GLY A 1 82 ? 1.756 1.771 -12.208 1.00 88.69 82 GLY A C 1
ATOM 634 O O . GLY A 1 82 ? 2.684 1.518 -12.971 1.00 88.69 82 GLY A O 1
ATOM 635 N N . LEU A 1 83 ? 1.887 1.721 -10.877 1.00 87.12 83 LEU A N 1
ATOM 636 C CA . LEU A 1 83 ? 3.142 1.363 -10.212 1.00 87.12 83 LEU A CA 1
ATOM 637 C C . LEU A 1 83 ? 3.498 -0.113 -10.429 1.00 87.12 83 LEU A C 1
ATOM 639 O O . LEU A 1 83 ? 4.632 -0.415 -10.770 1.00 87.12 83 LEU A O 1
ATOM 643 N N . VAL A 1 84 ? 2.541 -1.029 -10.269 1.00 87.50 84 VAL A N 1
ATOM 644 C CA . VAL A 1 84 ? 2.764 -2.471 -10.476 1.00 87.50 84 VAL A CA 1
ATOM 645 C C . VAL A 1 84 ? 3.132 -2.771 -11.929 1.00 87.50 84 VAL A C 1
ATOM 647 O O . VAL A 1 84 ? 4.045 -3.550 -12.190 1.00 87.50 84 VAL A O 1
ATOM 650 N N . VAL A 1 85 ? 2.450 -2.142 -12.886 1.00 91.00 85 VAL A N 1
ATOM 651 C CA . VAL A 1 85 ? 2.741 -2.309 -14.313 1.00 91.00 85 VAL A CA 1
ATOM 652 C C . VAL A 1 85 ? 4.126 -1.759 -14.644 1.00 91.00 85 VAL A C 1
ATOM 654 O O . VAL A 1 85 ? 4.899 -2.454 -15.301 1.00 91.00 85 VAL A O 1
ATOM 657 N N . SER A 1 86 ? 4.483 -0.564 -14.155 1.00 89.94 86 SER A N 1
ATOM 658 C CA . SER A 1 86 ? 5.799 0.024 -14.434 1.00 89.94 86 SER A CA 1
ATOM 659 C C . SER A 1 86 ? 6.945 -0.788 -13.830 1.00 89.94 86 SER A C 1
ATOM 661 O O . SER A 1 86 ? 7.947 -1.014 -14.508 1.00 89.94 86 SER A O 1
ATOM 663 N N . THR A 1 87 ? 6.795 -1.292 -12.601 1.00 88.50 87 THR A N 1
ATOM 664 C CA . THR A 1 87 ? 7.815 -2.148 -11.980 1.00 88.50 87 THR A CA 1
ATOM 665 C C . THR A 1 87 ? 7.923 -3.487 -12.698 1.00 88.50 87 THR A C 1
ATOM 667 O O . THR A 1 87 ? 9.033 -3.917 -12.999 1.00 88.50 87 THR A O 1
ATOM 670 N N . THR A 1 88 ? 6.801 -4.115 -13.059 1.00 89.88 88 THR A N 1
ATOM 671 C CA . THR A 1 88 ? 6.801 -5.392 -13.792 1.00 89.88 88 THR A CA 1
ATOM 672 C C . THR A 1 88 ? 7.463 -5.252 -15.162 1.00 89.88 88 THR A C 1
ATOM 674 O O . THR A 1 88 ? 8.289 -6.085 -15.521 1.00 89.88 88 THR A O 1
ATOM 677 N N . LEU A 1 89 ? 7.170 -4.176 -15.901 1.00 93.50 89 LEU A N 1
ATOM 678 C CA . LEU A 1 89 ? 7.826 -3.860 -17.175 1.00 93.50 89 LEU A CA 1
ATOM 679 C C . LEU A 1 89 ? 9.332 -3.665 -17.004 1.00 93.50 89 LEU A C 1
ATOM 681 O O . LEU A 1 89 ? 10.106 -4.200 -17.792 1.00 93.50 89 LEU A O 1
ATOM 685 N N . PHE A 1 90 ? 9.753 -2.934 -15.971 1.00 92.56 90 PHE A N 1
ATOM 686 C CA . PHE A 1 90 ? 11.169 -2.716 -15.697 1.00 92.56 90 PHE A CA 1
ATOM 687 C C . PHE A 1 90 ? 11.896 -4.033 -15.405 1.00 92.56 90 PHE A C 1
ATOM 689 O O . PHE A 1 90 ? 12.948 -4.296 -15.986 1.00 92.56 90 PHE A O 1
ATOM 696 N N . PHE A 1 91 ? 11.325 -4.890 -14.556 1.00 90.81 91 PHE A N 1
ATOM 697 C CA . PHE A 1 91 ? 11.896 -6.207 -14.270 1.00 90.81 91 PHE A CA 1
ATOM 698 C C . PHE A 1 91 ? 11.890 -7.120 -15.498 1.00 90.81 91 PHE A C 1
ATOM 700 O O . PHE A 1 91 ? 12.901 -7.761 -15.763 1.00 90.81 91 PHE A O 1
ATOM 707 N N . ALA A 1 92 ? 10.809 -7.142 -16.279 1.00 92.19 92 ALA A N 1
ATOM 708 C CA . ALA A 1 92 ? 10.724 -7.931 -17.505 1.00 92.19 92 ALA A CA 1
ATOM 709 C C . ALA A 1 92 ? 11.752 -7.477 -18.551 1.00 92.19 92 ALA A C 1
ATOM 711 O O . ALA A 1 92 ? 12.403 -8.311 -19.172 1.00 92.19 92 ALA A O 1
ATOM 712 N N . PHE A 1 93 ? 11.947 -6.167 -18.713 1.00 92.50 93 PHE A N 1
ATOM 713 C CA . PHE A 1 93 ? 12.952 -5.612 -19.617 1.00 92.50 93 PHE A CA 1
ATOM 714 C C . PHE A 1 93 ? 14.373 -5.968 -19.171 1.00 92.50 93 PHE A C 1
ATOM 716 O O . PHE A 1 93 ? 15.163 -6.452 -19.975 1.00 92.50 93 PHE A O 1
ATOM 723 N N . ASN A 1 94 ? 14.693 -5.789 -17.884 1.00 90.81 94 ASN A N 1
ATOM 724 C CA . ASN A 1 94 ? 16.003 -6.167 -17.346 1.00 90.81 94 ASN A CA 1
ATOM 725 C C . ASN A 1 94 ? 16.249 -7.675 -17.457 1.00 90.81 94 ASN A C 1
ATOM 727 O O . ASN A 1 94 ? 17.351 -8.089 -17.803 1.00 90.81 94 ASN A O 1
ATOM 731 N N . TRP A 1 95 ? 15.225 -8.492 -17.211 1.00 92.12 95 TRP A N 1
ATOM 732 C CA . TRP A 1 95 ? 15.284 -9.937 -17.401 1.00 92.12 95 TRP A CA 1
ATOM 733 C C . TRP A 1 95 ? 15.556 -10.303 -18.863 1.00 92.12 95 TRP A C 1
ATOM 735 O O . TRP A 1 95 ? 16.458 -11.085 -19.134 1.00 92.12 95 TRP A O 1
ATOM 745 N N . LEU A 1 96 ? 14.837 -9.697 -19.813 1.00 91.06 96 LEU A N 1
ATOM 746 C CA . LEU A 1 96 ? 15.050 -9.907 -21.248 1.00 91.06 96 LEU A CA 1
ATOM 747 C C . LEU A 1 96 ? 16.469 -9.523 -21.680 1.00 91.06 96 LEU A C 1
ATOM 749 O O . LEU A 1 96 ? 17.121 -10.296 -22.374 1.00 91.06 96 LEU A O 1
ATOM 753 N N . VAL A 1 97 ? 16.967 -8.363 -21.242 1.00 88.62 97 VAL A N 1
ATOM 754 C CA . VAL A 1 97 ? 18.339 -7.917 -21.536 1.00 88.62 97 VAL A CA 1
ATOM 755 C C . VAL A 1 97 ? 19.374 -8.840 -20.893 1.00 88.62 97 VAL A C 1
ATOM 757 O O . VAL A 1 97 ? 20.400 -9.109 -21.505 1.00 88.62 97 VAL A O 1
ATOM 760 N N . GLY A 1 98 ? 19.111 -9.339 -19.683 1.00 85.69 98 GLY A N 1
ATOM 761 C CA . GLY A 1 98 ? 19.980 -10.293 -18.996 1.00 85.69 98 GLY A CA 1
ATOM 762 C C . GLY A 1 98 ? 20.021 -11.671 -19.658 1.00 85.69 98 GLY A C 1
ATOM 763 O O . GLY A 1 98 ? 21.067 -12.300 -19.651 1.00 85.69 98 GLY A O 1
ATOM 764 N N . VAL A 1 99 ? 18.914 -12.124 -20.253 1.00 83.19 99 VAL A N 1
ATOM 765 C CA . VAL A 1 99 ? 18.838 -13.392 -21.001 1.00 83.19 99 VAL A CA 1
ATOM 766 C C . VAL A 1 99 ? 19.478 -13.284 -22.390 1.00 83.19 99 VAL A C 1
ATOM 768 O O . VAL A 1 99 ? 19.969 -14.281 -22.910 1.00 83.19 99 VAL A O 1
ATOM 771 N N . LEU A 1 100 ? 19.475 -12.096 -23.005 1.00 77.25 100 LEU A N 1
ATOM 772 C CA . LEU A 1 100 ? 20.104 -11.857 -24.312 1.00 77.25 100 LEU A CA 1
ATOM 773 C C . LEU A 1 100 ? 21.633 -11.675 -24.259 1.00 77.25 100 LEU A C 1
ATOM 775 O O . LEU A 1 100 ? 22.248 -11.558 -25.320 1.00 77.25 100 LEU A O 1
ATOM 779 N N . LYS A 1 101 ? 22.227 -11.586 -23.067 1.00 64.06 101 LYS A N 1
ATOM 780 C CA . LYS A 1 101 ? 23.650 -11.298 -22.847 1.00 64.06 101 LYS A CA 1
ATOM 781 C C . LYS A 1 101 ? 24.427 -12.565 -22.517 1.00 64.06 101 LYS A C 1
ATOM 783 O O . LYS A 1 101 ? 25.583 -12.648 -22.982 1.00 64.06 101 LYS A O 1
#

Organism: NCBI:txid2666183

Radius of gyration: 15.31 Å; Cα contacts (8 Å, |Δi|>4): 78; chains: 1; bounding box: 43×28×38 Å

Mean predicted aligned error: 6.33 Å

Nearest PDB structures (foldseek):
  2a9u-assembly1_A  TM=3.601E-01  e=4.475E+00  Homo sapiens
  6tb3-assembly1_BW  TM=2.916E-01  e=8.777E+00  Saccharomyces cerevisiae S288C

Solvent-accessible surface area (backbone atoms only — not comparable to full-atom values): 5542 Å² total; per-residue (Å²): 105,68,66,54,16,74,70,40,35,67,58,51,48,63,46,32,64,80,17,56,53,54,51,54,43,45,64,75,27,60,82,49,54,74,60,17,38,38,52,46,34,51,54,50,48,54,42,69,73,47,45,68,62,37,39,74,68,69,38,35,50,66,68,37,64,72,68,38,61,61,72,61,50,66,54,47,48,59,56,47,50,53,51,53,50,51,51,50,50,52,53,51,50,52,49,52,56,61,72,75,105

Secondary structure (DSSP, 8-state):
-HHHHHHHHHHHHHHTTT-HHHHHHHHHHGGGHHHHHHHHHHHHHHHHHSHHHHHHTTSS-HHHHHSS-HHHHHHHHHHHHHHHHHHHHHHHHHHHHHH--